Protein AF-A0A820IX64-F1 (afdb_monomer_lite)

Sequence (169 aa):
MTETTNNLYYFDLQRQLWQDYFDLDIKENKWAPRVSKCFVKQHYTCRTYGFPKHIVEQRLQTITQQFQRTINELQQYILQSEQNVKYWQPYIYPAILSNAINECVKSAQQRLRQEFDYKKKMLALDSNDCSLITKFYDLKPNEVQIQLAKQIWQTTASILKTKAQEEIL

Radius of gyration: 26.09 Å; chains: 1; bounding box: 54×24×80 Å

Foldseek 3Di:
DLVLLLLLVVLVLQLVLLVLLVVLCVVVVQAFNADDPVCCVVPVDDGTQHHGPVVSVVSNVVSVVVNVVSVVVVVVVLVVCVVCQVPDVVRDDSVVVVVVSNVVSCVVCVVVSVVSVVSSVVNVVSSVVSVVVVVVVVVVDDPVRVVVVVVVVVVVVVVVVVVVVVVVD

Organism: NCBI:txid392033

pLDDT: mean 82.66, std 8.42, range [45.41, 94.06]

Structure (mmCIF, N/CA/C/O backbone):
data_AF-A0A820IX64-F1
#
_entry.id   AF-A0A820IX64-F1
#
loop_
_atom_site.group_PDB
_atom_site.id
_atom_site.type_symbol
_atom_site.label_atom_id
_atom_site.label_alt_id
_atom_site.label_comp_id
_atom_site.label_asym_id
_atom_site.label_entity_id
_atom_site.label_seq_id
_atom_site.pdbx_PDB_ins_code
_atom_site.Cartn_x
_atom_site.Cartn_y
_atom_site.Cartn_z
_atom_site.occupancy
_atom_site.B_iso_or_equiv
_atom_site.auth_seq_id
_atom_site.auth_comp_id
_atom_site.auth_asym_id
_atom_site.auth_atom_id
_atom_site.pdbx_PDB_model_num
ATOM 1 N N . MET A 1 1 ? -12.617 7.373 21.419 1.00 76.62 1 MET A N 1
ATOM 2 C CA . MET A 1 1 ? -13.235 6.317 20.580 1.00 76.62 1 MET A CA 1
ATOM 3 C C . MET A 1 1 ? -13.303 6.708 19.101 1.00 76.62 1 MET A C 1
ATOM 5 O O . MET A 1 1 ? -12.703 5.998 18.307 1.00 76.62 1 MET A O 1
ATOM 9 N N . THR A 1 2 ? -13.949 7.815 18.705 1.00 83.31 2 THR A N 1
ATOM 10 C CA . THR A 1 2 ? -14.024 8.244 17.285 1.00 83.31 2 THR A CA 1
ATOM 11 C C . THR A 1 2 ? -12.655 8.490 16.650 1.00 83.31 2 THR A C 1
ATOM 13 O O . THR A 1 2 ? -12.362 7.920 15.605 1.00 83.31 2 THR A O 1
ATOM 16 N N . GLU A 1 3 ? -11.785 9.267 17.300 1.00 87.00 3 GLU A N 1
ATOM 17 C CA . GLU A 1 3 ? -10.417 9.523 16.820 1.00 87.00 3 GLU A CA 1
ATOM 18 C C . GLU A 1 3 ? -9.590 8.234 16.722 1.00 87.00 3 GLU A C 1
ATOM 20 O O . GLU A 1 3 ? -8.958 7.963 15.708 1.00 87.00 3 GLU A O 1
ATOM 25 N N . THR A 1 4 ? -9.666 7.378 17.739 1.00 86.81 4 THR A N 1
ATOM 26 C CA . THR A 1 4 ? -8.992 6.074 17.764 1.00 86.81 4 THR A CA 1
ATOM 27 C C . THR A 1 4 ? -9.481 5.159 16.633 1.00 86.81 4 THR A C 1
ATOM 29 O O . THR A 1 4 ? -8.684 4.491 15.980 1.00 86.81 4 THR A O 1
ATOM 32 N N . THR A 1 5 ? -10.785 5.180 16.340 1.00 87.06 5 THR A N 1
ATOM 33 C CA . THR A 1 5 ? -11.390 4.453 15.209 1.00 87.06 5 THR A CA 1
ATOM 34 C C . THR A 1 5 ? -10.906 5.026 13.875 1.00 87.06 5 THR A C 1
ATOM 36 O O . THR A 1 5 ? -10.547 4.279 12.970 1.00 87.06 5 THR A O 1
ATOM 39 N N . ASN A 1 6 ? -10.826 6.353 13.759 1.00 90.56 6 ASN A N 1
ATOM 40 C CA . ASN A 1 6 ? -10.266 7.037 12.594 1.00 90.56 6 ASN A CA 1
ATOM 41 C C . ASN A 1 6 ? -8.799 6.647 12.352 1.00 90.56 6 ASN A C 1
ATOM 43 O O . ASN A 1 6 ? -8.435 6.304 11.226 1.00 90.56 6 ASN A O 1
ATOM 47 N N . ASN A 1 7 ? -7.986 6.624 13.408 1.00 90.94 7 ASN A N 1
ATOM 48 C CA . ASN A 1 7 ? -6.583 6.218 13.345 1.00 90.94 7 ASN A CA 1
ATOM 49 C C . ASN A 1 7 ? -6.437 4.758 12.909 1.00 90.94 7 ASN A C 1
ATOM 51 O O . ASN A 1 7 ? -5.595 4.465 12.065 1.00 90.94 7 ASN A O 1
ATOM 55 N N . LEU A 1 8 ? -7.295 3.857 13.402 1.00 90.62 8 LEU A N 1
ATOM 56 C CA . LEU A 1 8 ? -7.290 2.451 12.994 1.00 90.62 8 LEU A CA 1
ATOM 57 C C . LEU A 1 8 ? -7.451 2.306 11.475 1.00 90.62 8 LEU A C 1
ATOM 59 O O . LEU A 1 8 ? -6.642 1.644 10.825 1.00 90.62 8 LEU A O 1
ATOM 63 N N . TYR A 1 9 ? -8.462 2.959 10.899 1.00 90.19 9 TYR A N 1
ATOM 64 C CA . TYR A 1 9 ? -8.678 2.913 9.454 1.00 90.19 9 TYR A CA 1
ATOM 65 C C . TYR A 1 9 ? -7.558 3.589 8.665 1.00 90.19 9 TYR A C 1
ATOM 67 O O . TYR A 1 9 ? -7.159 3.088 7.615 1.00 90.19 9 TYR A O 1
ATOM 75 N N . TYR A 1 10 ? -7.027 4.702 9.169 1.00 91.56 10 TYR A N 1
ATOM 76 C CA . TYR A 1 10 ? -5.901 5.383 8.541 1.00 91.56 10 TYR A CA 1
ATOM 77 C C . TYR A 1 10 ? -4.663 4.478 8.469 1.00 91.56 10 TYR A C 1
ATOM 79 O O . TYR A 1 10 ? -4.054 4.334 7.407 1.00 91.56 10 TYR A O 1
ATOM 87 N N . PHE A 1 11 ? -4.311 3.829 9.582 1.00 91.69 11 PHE A N 1
ATOM 88 C CA . PHE A 1 11 ? -3.182 2.906 9.635 1.00 91.69 11 PHE A CA 1
ATOM 89 C C . PHE A 1 11 ? -3.407 1.672 8.761 1.00 91.69 11 PHE A C 1
ATOM 91 O O . PHE A 1 11 ? -2.456 1.211 8.133 1.00 91.69 11 PHE A O 1
ATOM 98 N N . ASP A 1 12 ? -4.641 1.173 8.642 1.00 90.44 12 ASP A N 1
ATOM 99 C CA . ASP A 1 12 ? -4.935 0.086 7.704 1.00 90.44 12 ASP A CA 1
ATOM 100 C C . ASP A 1 12 ? -4.717 0.509 6.244 1.00 90.44 12 ASP A C 1
ATOM 102 O O . ASP A 1 12 ? -4.068 -0.212 5.490 1.00 90.44 12 ASP A O 1
ATOM 106 N N . LEU A 1 13 ? -5.161 1.708 5.847 1.00 91.88 13 LEU A N 1
ATOM 107 C CA . LEU A 1 13 ? -4.906 2.230 4.497 1.00 91.88 13 LEU A CA 1
ATOM 108 C C . LEU A 1 13 ? -3.407 2.353 4.206 1.00 91.88 13 LEU A C 1
ATOM 110 O O . LEU A 1 13 ? -2.947 1.966 3.129 1.00 91.88 13 LEU A O 1
ATOM 114 N N . GLN A 1 14 ? -2.629 2.842 5.176 1.00 92.00 14 GLN A N 1
ATOM 115 C CA . GLN A 1 14 ? -1.172 2.872 5.065 1.00 92.00 14 GLN A CA 1
ATOM 116 C C . GLN A 1 14 ? -0.583 1.471 4.925 1.00 92.00 14 GLN A C 1
ATOM 118 O O . GLN A 1 14 ? 0.224 1.246 4.025 1.00 92.00 14 GLN A O 1
ATOM 123 N N . ARG A 1 15 ? -0.995 0.530 5.780 1.00 92.56 15 ARG A N 1
ATOM 124 C CA . ARG A 1 15 ? -0.538 -0.863 5.740 1.00 92.56 15 ARG A CA 1
ATOM 125 C C . ARG A 1 15 ? -0.769 -1.469 4.364 1.00 92.56 15 ARG A C 1
ATOM 127 O O . ARG A 1 15 ? 0.164 -2.014 3.789 1.00 92.56 15 ARG A O 1
ATOM 134 N N . GLN A 1 16 ? -1.982 -1.334 3.832 1.00 91.56 16 GLN A N 1
ATOM 135 C CA . GLN A 1 16 ? -2.337 -1.866 2.521 1.00 91.56 16 GLN A CA 1
ATOM 136 C C . GLN A 1 16 ? -1.475 -1.259 1.410 1.00 91.56 16 GLN A C 1
ATOM 138 O O . GLN A 1 16 ? -0.950 -1.997 0.591 1.00 91.56 16 GLN A O 1
ATOM 143 N N . LEU A 1 17 ? -1.274 0.063 1.401 1.00 90.69 17 LEU A N 1
ATOM 144 C CA . LEU A 1 17 ? -0.428 0.715 0.396 1.00 90.69 17 LEU A CA 1
ATOM 145 C C . LEU A 1 17 ? 1.017 0.203 0.432 1.00 90.69 17 LEU A C 1
ATOM 147 O O . LEU A 1 17 ? 1.598 -0.085 -0.610 1.00 90.69 17 LEU A O 1
ATOM 151 N N . TRP A 1 18 ? 1.609 0.101 1.623 1.00 90.12 18 TRP A N 1
ATOM 152 C CA . TRP A 1 18 ? 2.981 -0.390 1.770 1.00 90.12 18 TRP A CA 1
ATOM 153 C C . TRP A 1 18 ? 3.105 -1.888 1.486 1.00 90.12 18 TRP A C 1
ATOM 155 O O . TRP A 1 18 ? 4.150 -2.320 1.005 1.00 90.12 18 TRP A O 1
ATOM 165 N N . GLN A 1 19 ? 2.050 -2.665 1.737 1.00 90.38 19 GLN A N 1
ATOM 166 C CA . GLN A 1 19 ? 1.983 -4.065 1.332 1.00 90.38 19 GLN A CA 1
ATOM 167 C C . GLN A 1 19 ? 1.934 -4.187 -0.194 1.00 90.38 19 GLN A C 1
ATOM 169 O O . GLN A 1 19 ? 2.700 -4.960 -0.755 1.00 90.38 19 GLN A O 1
ATOM 174 N N . ASP A 1 20 ? 1.125 -3.367 -0.870 1.00 88.44 20 ASP A N 1
ATOM 175 C CA . ASP A 1 20 ? 1.053 -3.351 -2.335 1.00 88.44 20 ASP A CA 1
ATOM 176 C C . ASP A 1 20 ? 2.423 -3.005 -2.953 1.00 88.44 20 ASP A C 1
ATOM 178 O O . ASP A 1 20 ? 2.863 -3.661 -3.896 1.00 88.44 20 ASP A O 1
ATOM 182 N N . TYR A 1 21 ? 3.146 -2.033 -2.380 1.00 84.19 21 TYR A N 1
ATOM 183 C CA . TYR A 1 21 ? 4.546 -1.747 -2.738 1.00 84.19 21 TYR A CA 1
ATOM 184 C C . TYR A 1 21 ? 5.449 -2.977 -2.589 1.00 84.19 21 TYR A C 1
ATOM 186 O O . TYR A 1 21 ? 6.224 -3.298 -3.487 1.00 84.19 21 TYR A O 1
ATOM 194 N N . PHE A 1 22 ? 5.373 -3.641 -1.436 1.00 86.25 22 PHE A N 1
ATOM 195 C CA . PHE A 1 22 ? 6.202 -4.800 -1.122 1.00 86.25 22 PHE A CA 1
ATOM 196 C C . PHE A 1 22 ? 5.936 -5.959 -2.093 1.00 86.25 22 PHE A C 1
ATOM 198 O O . PHE A 1 22 ? 6.875 -6.577 -2.594 1.00 86.25 22 PHE A O 1
ATOM 205 N N . ASP A 1 23 ? 4.667 -6.213 -2.409 1.00 85.38 23 ASP A N 1
ATOM 206 C CA . ASP A 1 23 ? 4.246 -7.292 -3.299 1.00 85.38 23 ASP A CA 1
ATOM 207 C C . ASP A 1 23 ? 4.630 -7.027 -4.765 1.00 85.38 23 ASP A C 1
ATOM 209 O O . ASP A 1 23 ? 4.971 -7.967 -5.490 1.00 85.38 23 ASP A O 1
ATOM 213 N N . LEU A 1 24 ? 4.600 -5.765 -5.213 1.00 79.50 24 LEU A N 1
ATOM 214 C CA . LEU A 1 24 ? 5.061 -5.364 -6.547 1.00 79.50 24 LEU A CA 1
ATOM 215 C C . LEU A 1 24 ? 6.577 -5.561 -6.699 1.00 79.50 24 LEU A C 1
ATOM 217 O O . LEU A 1 24 ? 7.020 -6.243 -7.626 1.00 79.50 24 LEU A O 1
ATOM 221 N N . ASP A 1 25 ? 7.370 -5.052 -5.754 1.00 72.94 25 ASP A N 1
ATOM 222 C CA . ASP A 1 25 ? 8.835 -5.110 -5.841 1.00 72.94 25 ASP A CA 1
ATOM 223 C C . ASP A 1 25 ? 9.382 -6.538 -5.644 1.00 72.94 25 ASP A C 1
ATOM 225 O O . ASP A 1 25 ? 10.411 -6.889 -6.232 1.00 72.94 25 ASP A O 1
ATOM 229 N N . ILE A 1 26 ? 8.692 -7.400 -4.877 1.00 70.94 26 ILE A N 1
ATOM 230 C CA . ILE A 1 26 ? 9.020 -8.835 -4.791 1.00 70.94 26 ILE A CA 1
ATOM 231 C C . ILE A 1 26 ? 8.813 -9.537 -6.129 1.00 70.94 26 ILE A C 1
ATOM 233 O O . ILE A 1 26 ? 9.673 -10.319 -6.536 1.00 70.94 26 ILE A O 1
ATOM 237 N N . LYS A 1 27 ? 7.694 -9.276 -6.816 1.00 65.31 27 LYS A N 1
ATOM 238 C CA . LYS A 1 27 ? 7.400 -9.905 -8.113 1.00 65.31 27 LYS A CA 1
ATOM 239 C C . LYS A 1 27 ? 8.436 -9.542 -9.170 1.00 65.31 27 LYS A C 1
ATOM 241 O O . LYS A 1 27 ? 8.776 -10.383 -9.998 1.00 65.31 27 LYS A O 1
ATOM 246 N N . GLU A 1 28 ? 8.948 -8.314 -9.137 1.00 66.25 28 GLU A N 1
ATOM 247 C CA . GLU A 1 28 ? 9.914 -7.830 -10.126 1.00 66.25 28 GLU A CA 1
ATOM 248 C C . GLU A 1 28 ? 11.383 -7.983 -9.694 1.00 66.25 28 GLU A C 1
ATOM 250 O O . GLU A 1 28 ? 12.278 -7.789 -10.517 1.00 66.25 28 GLU A O 1
ATOM 255 N N . ASN A 1 29 ? 11.644 -8.343 -8.429 1.00 68.44 29 ASN A N 1
ATOM 256 C CA . ASN A 1 29 ? 12.965 -8.366 -7.782 1.00 68.44 29 ASN A CA 1
ATOM 257 C C . ASN A 1 29 ? 13.771 -7.065 -7.988 1.00 68.44 29 ASN A C 1
ATOM 259 O O . ASN A 1 29 ? 15.001 -7.069 -8.095 1.00 68.44 29 ASN A O 1
ATOM 263 N N . LYS A 1 30 ? 13.069 -5.934 -8.072 1.00 69.94 30 LYS A N 1
ATOM 264 C CA . LYS A 1 30 ? 13.626 -4.617 -8.388 1.00 69.94 30 LYS A CA 1
ATOM 265 C C . LYS A 1 30 ? 13.195 -3.635 -7.314 1.00 69.94 30 LYS A C 1
ATOM 267 O O . LYS A 1 30 ? 12.207 -2.938 -7.461 1.00 69.94 30 LYS A O 1
ATOM 272 N N . TRP A 1 31 ? 13.968 -3.572 -6.237 1.00 70.69 31 TRP A N 1
ATOM 273 C CA . TRP A 1 31 ? 13.761 -2.584 -5.181 1.00 70.69 31 TRP A CA 1
ATOM 274 C C . TRP A 1 31 ? 14.358 -1.241 -5.577 1.00 70.69 31 TRP A C 1
ATOM 276 O O . TRP A 1 31 ? 15.545 -1.166 -5.903 1.00 70.69 31 TRP A O 1
ATOM 286 N N . ALA A 1 32 ? 13.561 -0.179 -5.475 1.00 71.50 32 ALA A N 1
ATOM 287 C CA . ALA A 1 32 ? 13.974 1.185 -5.803 1.00 71.50 32 ALA A CA 1
ATOM 288 C C . ALA A 1 32 ? 14.769 1.311 -7.122 1.00 71.50 32 ALA A C 1
ATOM 290 O O . ALA A 1 32 ? 15.893 1.838 -7.090 1.00 71.50 32 ALA A O 1
ATOM 291 N N . PRO A 1 33 ? 14.277 0.796 -8.264 1.00 69.12 33 PRO A N 1
ATOM 292 C CA . PRO A 1 33 ? 15.067 0.767 -9.480 1.00 69.12 33 PRO A CA 1
ATOM 293 C C . PRO A 1 33 ? 15.473 2.180 -9.906 1.00 69.12 33 PRO A C 1
ATOM 295 O O . PRO A 1 33 ? 14.719 3.156 -9.814 1.00 69.12 33 PRO A O 1
ATOM 298 N N . ARG A 1 34 ? 16.737 2.296 -10.322 1.00 71.69 34 ARG A N 1
ATOM 299 C CA . ARG A 1 34 ? 17.373 3.566 -10.669 1.00 71.69 34 ARG A CA 1
ATOM 300 C C . ARG A 1 34 ? 17.790 3.562 -12.121 1.00 71.69 34 ARG A C 1
ATOM 302 O O . ARG A 1 34 ? 18.483 2.654 -12.569 1.00 71.69 34 ARG A O 1
ATOM 309 N N . VAL A 1 35 ? 17.462 4.642 -12.810 1.00 72.50 35 VAL A N 1
ATOM 310 C CA . VAL A 1 35 ? 17.991 4.935 -14.141 1.00 72.50 35 VAL A CA 1
ATOM 311 C C . VAL A 1 35 ? 19.204 5.865 -14.039 1.00 72.50 35 VAL A C 1
ATOM 313 O O . VAL A 1 35 ? 19.416 6.569 -13.041 1.00 72.50 35 VAL A O 1
ATOM 316 N N . SER A 1 36 ? 20.050 5.856 -15.070 1.00 75.56 36 SER A N 1
ATOM 317 C CA . SER A 1 36 ? 21.259 6.683 -15.091 1.00 75.56 36 SER A CA 1
ATOM 318 C C . SER A 1 36 ? 20.915 8.180 -15.110 1.00 75.56 36 SER A C 1
ATOM 320 O O . SER A 1 36 ? 19.890 8.605 -15.644 1.00 75.56 36 SER A O 1
ATOM 322 N N . LYS A 1 37 ? 21.799 9.021 -14.551 1.00 80.56 37 LYS A N 1
ATOM 323 C CA . LYS A 1 37 ? 21.607 10.486 -14.555 1.00 80.56 37 LYS A CA 1
ATOM 324 C C . LYS A 1 37 ? 21.517 11.060 -15.975 1.00 80.56 37 LYS A C 1
ATOM 326 O O . LYS A 1 37 ? 20.801 12.033 -16.184 1.00 80.56 37 LYS A O 1
ATOM 331 N N . CYS A 1 38 ? 22.259 10.490 -16.924 1.00 75.50 38 CYS A N 1
ATOM 332 C CA . CYS A 1 38 ? 22.243 10.933 -18.317 1.00 75.50 38 CYS A CA 1
ATOM 333 C C . CYS A 1 38 ? 20.896 10.628 -18.978 1.00 75.50 38 CYS A C 1
ATOM 335 O O . CYS A 1 38 ? 20.340 11.505 -19.629 1.00 75.50 38 CYS A O 1
ATOM 337 N N . PHE A 1 39 ? 20.338 9.441 -18.728 1.00 72.56 39 PHE A N 1
ATOM 338 C CA . PHE A 1 39 ? 19.039 9.036 -19.263 1.00 72.56 39 PHE A CA 1
ATOM 339 C C . PHE A 1 39 ? 17.910 9.954 -18.780 1.00 72.56 39 PHE A C 1
ATOM 341 O O . PHE A 1 39 ? 17.150 10.480 -19.585 1.00 72.56 39 PHE A O 1
ATOM 348 N N . VAL A 1 40 ? 17.879 10.247 -17.478 1.00 79.44 40 VAL A N 1
ATOM 349 C CA . VAL A 1 40 ? 16.925 11.199 -16.882 1.00 79.44 40 VAL A CA 1
ATOM 350 C C . VAL A 1 40 ? 16.969 12.555 -17.580 1.00 79.44 40 VAL A C 1
ATOM 352 O O . VAL A 1 40 ? 15.930 13.132 -17.880 1.00 79.44 40 VAL A O 1
ATOM 355 N N . LYS A 1 41 ? 18.174 13.063 -17.864 1.00 82.38 41 LYS A N 1
ATOM 356 C CA . LYS A 1 41 ? 18.339 14.346 -18.556 1.00 82.38 41 LYS A CA 1
ATOM 357 C C . LYS A 1 41 ? 17.874 14.299 -20.011 1.00 82.38 41 LYS A C 1
ATOM 359 O O . LYS A 1 41 ? 17.350 15.292 -20.491 1.00 82.38 41 LYS A O 1
ATOM 364 N N . GLN A 1 42 ? 18.098 13.185 -20.704 1.00 82.00 42 GLN A N 1
ATOM 365 C CA . GLN A 1 42 ? 17.753 13.033 -22.120 1.00 82.00 42 GLN A CA 1
ATOM 366 C C . GLN A 1 42 ? 16.255 12.806 -22.342 1.00 82.00 42 GLN A C 1
ATOM 368 O O . GLN A 1 42 ? 15.713 13.272 -23.339 1.00 82.00 42 GLN A O 1
ATOM 373 N N . HIS A 1 43 ? 15.595 12.103 -21.422 1.00 75.44 43 HIS A N 1
ATOM 374 C CA . HIS A 1 43 ? 14.214 11.648 -21.590 1.00 75.44 43 HIS A CA 1
ATOM 375 C C . HIS A 1 43 ? 13.225 12.298 -20.619 1.00 75.44 43 HIS A C 1
ATOM 377 O O . HIS A 1 43 ? 12.046 11.966 -20.649 1.00 75.44 43 HIS A O 1
ATOM 383 N N . TYR A 1 44 ? 13.689 13.225 -19.776 1.00 75.81 44 TYR A N 1
ATOM 384 C CA . TYR A 1 44 ? 12.871 13.936 -18.789 1.00 75.81 44 TYR A CA 1
ATOM 385 C C . TYR A 1 44 ? 12.071 12.992 -17.871 1.00 75.81 44 TYR A C 1
ATOM 387 O O . TYR A 1 44 ? 10.932 13.277 -17.510 1.00 75.81 44 TYR A O 1
ATOM 395 N N . THR A 1 45 ? 12.668 11.860 -17.484 1.00 75.56 45 THR A N 1
ATOM 396 C CA . THR A 1 45 ? 12.029 10.842 -16.634 1.00 75.56 45 THR A CA 1
ATOM 397 C C . THR A 1 45 ? 12.498 10.910 -15.180 1.00 75.56 45 THR A C 1
ATOM 399 O O . THR A 1 45 ? 13.497 11.547 -14.845 1.00 75.56 45 THR A O 1
ATOM 402 N N . CYS A 1 46 ? 11.811 10.200 -14.286 1.00 74.12 46 CYS A N 1
ATOM 403 C CA . CYS A 1 46 ? 12.235 10.056 -12.896 1.00 74.12 46 CYS A CA 1
ATOM 404 C C . CYS A 1 46 ? 13.537 9.251 -12.778 1.00 74.12 46 CYS A C 1
ATOM 406 O O . CYS A 1 46 ? 13.797 8.328 -13.544 1.00 74.12 46 CYS A O 1
ATOM 408 N N . ARG A 1 47 ? 14.373 9.602 -11.790 1.00 72.44 47 ARG A N 1
ATOM 409 C CA . ARG A 1 47 ? 15.659 8.924 -11.541 1.00 72.44 47 ARG A CA 1
ATOM 410 C C . ARG A 1 47 ? 15.520 7.637 -10.738 1.00 72.44 47 ARG A C 1
ATOM 412 O O . ARG A 1 47 ? 16.264 6.687 -10.969 1.00 72.44 47 ARG A O 1
ATOM 419 N N . THR A 1 48 ? 14.635 7.662 -9.756 1.00 76.00 48 THR A N 1
ATOM 420 C CA . THR A 1 48 ? 14.378 6.557 -8.841 1.00 76.00 48 THR A CA 1
ATOM 421 C C . THR A 1 48 ? 12.890 6.295 -8.893 1.00 76.00 48 THR A C 1
ATOM 423 O O . THR A 1 48 ? 12.110 7.234 -8.740 1.00 76.00 48 THR A O 1
ATOM 426 N N . TYR A 1 49 ? 12.527 5.040 -9.090 1.00 73.44 49 TYR A N 1
ATOM 427 C CA . TYR A 1 49 ? 11.152 4.577 -9.011 1.00 73.44 49 TYR A CA 1
ATOM 428 C C . TYR A 1 49 ? 11.019 3.801 -7.701 1.00 73.44 49 TYR A C 1
ATOM 430 O O . TYR A 1 49 ? 11.842 2.936 -7.426 1.00 73.44 49 TYR A O 1
ATOM 438 N N . GLY A 1 50 ? 10.056 4.154 -6.850 1.00 76.19 50 GLY A N 1
ATOM 439 C CA . GLY A 1 50 ? 9.795 3.444 -5.591 1.00 76.19 50 GLY A CA 1
ATOM 440 C C . GLY A 1 50 ? 10.801 3.662 -4.447 1.00 76.19 50 GLY A C 1
ATOM 441 O O . GLY A 1 50 ? 11.587 4.615 -4.431 1.00 76.19 50 GLY A O 1
ATOM 442 N N . PHE A 1 51 ? 10.735 2.775 -3.447 1.00 81.44 51 PHE A N 1
ATOM 443 C CA . PHE A 1 51 ? 11.479 2.863 -2.184 1.00 81.44 51 PHE A CA 1
ATOM 444 C C . PHE A 1 51 ? 12.352 1.624 -1.941 1.00 81.44 51 PHE A C 1
ATOM 446 O O . PHE A 1 51 ? 12.007 0.530 -2.377 1.00 81.44 51 PHE A O 1
ATOM 453 N N . PRO A 1 52 ? 13.496 1.752 -1.240 1.00 83.44 52 PRO A N 1
ATOM 454 C CA . PRO A 1 52 ? 14.325 0.594 -0.919 1.00 83.44 52 PRO A CA 1
ATOM 455 C C . PRO A 1 52 ? 13.611 -0.380 0.024 1.00 83.44 52 PRO A C 1
ATOM 457 O O . PRO A 1 52 ? 12.915 0.056 0.942 1.00 83.44 52 PRO A O 1
ATOM 460 N N . LYS A 1 53 ? 13.899 -1.680 -0.120 1.00 85.75 53 LYS A N 1
ATOM 461 C CA . LYS A 1 53 ? 13.324 -2.764 0.697 1.00 85.75 53 LYS A CA 1
ATOM 462 C C . LYS A 1 53 ? 13.293 -2.464 2.195 1.00 85.75 53 LYS A C 1
ATOM 464 O O . LYS A 1 53 ? 12.233 -2.486 2.806 1.00 85.75 53 LYS A O 1
ATOM 469 N N . HIS A 1 54 ? 14.444 -2.111 2.766 1.00 86.25 54 HIS A N 1
ATOM 470 C CA . HIS A 1 54 ? 14.568 -1.862 4.204 1.00 86.25 54 HIS A CA 1
ATOM 471 C C . HIS A 1 54 ? 13.669 -0.714 4.696 1.00 86.25 54 HIS A C 1
ATOM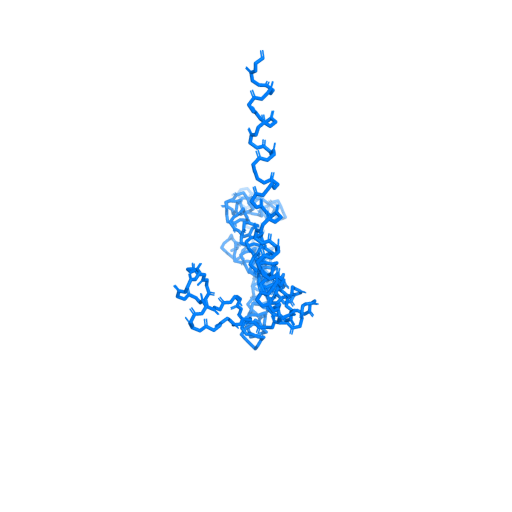 473 O O . HIS A 1 54 ? 13.202 -0.750 5.829 1.00 86.25 54 HIS A O 1
ATOM 479 N N . ILE A 1 55 ? 13.392 0.291 3.854 1.00 87.56 55 ILE A N 1
ATOM 480 C CA . ILE A 1 55 ? 12.472 1.386 4.192 1.00 87.56 55 ILE A CA 1
ATOM 481 C C . ILE A 1 55 ? 11.034 0.875 4.208 1.00 87.56 55 ILE A C 1
ATOM 483 O O . ILE A 1 55 ? 10.293 1.182 5.140 1.00 87.56 55 ILE A O 1
ATOM 487 N N . VAL A 1 56 ? 10.641 0.091 3.202 1.00 88.31 56 VAL A N 1
ATOM 488 C CA . VAL A 1 56 ? 9.299 -0.506 3.121 1.00 88.31 56 VAL A CA 1
ATOM 489 C C . VAL A 1 56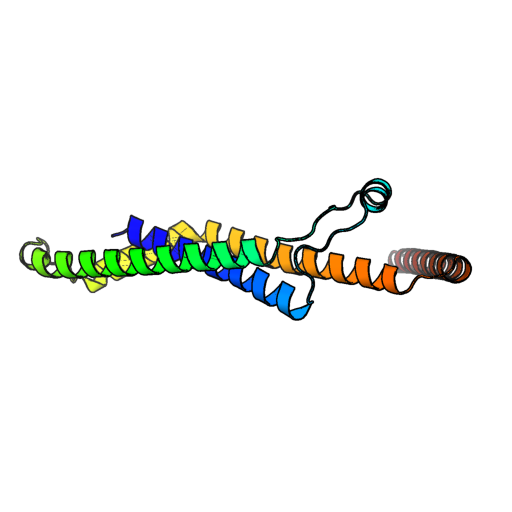 ? 9.054 -1.420 4.323 1.00 88.31 56 VAL A C 1
ATOM 491 O O . VAL A 1 56 ? 8.044 -1.280 5.010 1.00 88.31 56 VAL A O 1
ATOM 494 N N . GLU A 1 57 ? 10.014 -2.284 4.649 1.00 89.50 57 GLU A N 1
ATOM 495 C CA . GLU A 1 57 ? 9.944 -3.185 5.804 1.00 89.50 57 GLU A CA 1
ATOM 496 C C . GLU A 1 57 ? 9.855 -2.420 7.128 1.00 89.50 57 GLU A C 1
ATOM 498 O O . GLU A 1 57 ? 8.987 -2.709 7.954 1.00 89.50 57 GLU A O 1
ATOM 503 N N . GLN A 1 58 ? 10.689 -1.393 7.321 1.00 92.94 58 GLN A N 1
ATOM 504 C CA . GLN A 1 58 ? 10.644 -0.555 8.520 1.00 92.94 58 GLN A CA 1
ATOM 505 C C . GLN A 1 58 ? 9.283 0.145 8.668 1.00 92.94 58 GLN A C 1
ATOM 507 O O . GLN A 1 58 ? 8.735 0.235 9.773 1.00 92.94 58 GLN A O 1
ATOM 512 N N . ARG A 1 59 ? 8.710 0.634 7.560 1.00 91.31 59 ARG A N 1
ATOM 513 C CA . ARG A 1 59 ? 7.382 1.264 7.545 1.00 91.31 59 ARG A CA 1
ATOM 514 C C . ARG A 1 59 ? 6.290 0.265 7.909 1.00 91.31 59 ARG A C 1
ATOM 516 O O . ARG A 1 59 ? 5.490 0.572 8.789 1.00 91.31 59 ARG A O 1
ATOM 523 N N . LEU A 1 60 ? 6.293 -0.925 7.310 1.00 91.75 60 LEU A N 1
ATOM 524 C CA . LEU A 1 60 ? 5.343 -1.994 7.632 1.00 91.75 60 LEU A CA 1
ATOM 525 C C . LEU A 1 60 ? 5.414 -2.400 9.107 1.00 91.75 60 LEU A C 1
ATOM 527 O O . LEU A 1 60 ? 4.377 -2.513 9.763 1.00 91.75 60 LEU A O 1
ATOM 531 N N . GLN A 1 61 ? 6.618 -2.546 9.663 1.00 93.69 61 GLN A N 1
ATOM 532 C CA . GLN A 1 61 ? 6.800 -2.841 11.087 1.00 93.69 61 GLN A CA 1
ATOM 533 C C . GLN A 1 61 ? 6.237 -1.728 11.975 1.00 93.69 61 GLN A C 1
ATOM 535 O O . GLN A 1 61 ? 5.493 -2.004 12.915 1.00 93.69 61 GLN A O 1
ATOM 540 N N . THR A 1 62 ? 6.543 -0.469 11.651 1.00 94.06 62 THR A N 1
ATOM 541 C CA . THR A 1 62 ? 6.057 0.693 12.410 1.00 94.06 62 THR A CA 1
ATOM 542 C C . THR A 1 62 ? 4.531 0.755 12.404 1.00 94.06 62 THR A C 1
ATOM 544 O O . THR A 1 62 ? 3.914 0.909 13.456 1.00 94.06 62 THR A O 1
ATOM 547 N N . ILE A 1 63 ? 3.918 0.577 11.232 1.00 92.31 63 ILE A N 1
ATOM 548 C CA . ILE A 1 63 ? 2.462 0.583 11.078 1.00 92.31 63 ILE A CA 1
ATOM 549 C C . ILE A 1 63 ? 1.843 -0.577 11.852 1.00 92.31 63 ILE A C 1
ATOM 551 O O . ILE A 1 63 ? 0.869 -0.373 12.562 1.00 92.31 63 ILE A O 1
ATOM 555 N N . THR A 1 64 ? 2.429 -1.773 11.786 1.00 90.44 64 THR A N 1
ATOM 556 C CA . THR A 1 64 ? 1.936 -2.945 12.528 1.00 90.44 64 THR A CA 1
ATOM 557 C C . THR A 1 64 ? 1.942 -2.692 14.037 1.00 90.44 64 THR A C 1
ATOM 559 O O . THR A 1 64 ? 0.968 -2.994 14.726 1.00 90.44 64 THR A O 1
ATOM 562 N N . GLN A 1 65 ? 3.006 -2.075 14.560 1.00 92.75 65 GLN A N 1
ATOM 563 C CA . GLN A 1 65 ? 3.084 -1.699 15.972 1.00 92.75 65 GLN A CA 1
ATOM 564 C C . GLN A 1 65 ? 2.035 -0.645 16.347 1.00 92.75 65 GLN A C 1
ATOM 566 O O . GLN A 1 65 ? 1.389 -0.770 17.387 1.00 92.75 65 GLN A O 1
ATOM 571 N N . GLN A 1 66 ? 1.851 0.385 15.514 1.00 90.81 66 GLN A N 1
ATOM 572 C CA . GLN A 1 66 ? 0.829 1.415 15.731 1.00 90.81 66 GLN A CA 1
ATOM 573 C C . GLN A 1 66 ? -0.580 0.818 15.697 1.00 90.81 66 GLN A C 1
ATOM 575 O O . GLN A 1 66 ? -1.372 1.073 16.599 1.00 90.81 66 GLN A O 1
ATOM 580 N N . PHE A 1 67 ? -0.851 -0.056 14.731 1.00 87.94 67 PHE A N 1
ATOM 581 C CA . PHE A 1 67 ? -2.121 -0.753 14.574 1.00 87.94 67 PHE A CA 1
ATOM 582 C C . PHE A 1 67 ? -2.469 -1.581 15.816 1.00 87.94 67 PHE A C 1
ATOM 584 O O . PHE A 1 67 ? -3.568 -1.456 16.357 1.00 87.94 67 PHE A O 1
ATOM 591 N N . GLN A 1 68 ? -1.508 -2.355 16.334 1.00 90.31 68 GLN A N 1
ATOM 592 C CA . GLN A 1 68 ? -1.708 -3.142 17.550 1.00 90.31 68 GLN A CA 1
ATOM 593 C C . GLN A 1 68 ? -1.986 -2.260 18.775 1.00 90.31 68 GLN A C 1
ATOM 595 O O . GLN A 1 68 ? -2.864 -2.579 19.576 1.00 90.31 68 GLN A O 1
ATOM 600 N N . ARG A 1 69 ? -1.269 -1.137 18.921 1.00 92.56 69 ARG A N 1
ATOM 601 C CA . ARG A 1 69 ? -1.513 -0.179 20.013 1.00 92.56 69 ARG A CA 1
ATOM 602 C C . ARG A 1 69 ? -2.925 0.397 19.938 1.00 92.56 69 ARG A C 1
ATOM 604 O O . A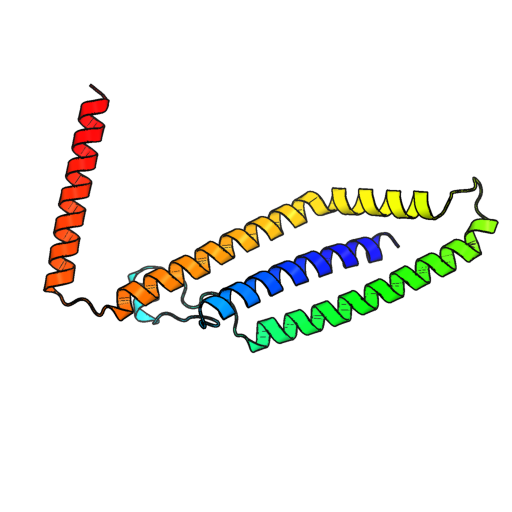RG A 1 69 ? -3.636 0.370 20.936 1.00 92.56 69 ARG A O 1
ATOM 611 N N . THR A 1 70 ? -3.357 0.830 18.756 1.00 91.19 70 THR A N 1
ATOM 612 C CA . THR A 1 70 ? -4.696 1.396 18.543 1.00 91.19 70 THR A CA 1
ATOM 613 C C . THR A 1 70 ? -5.809 0.374 18.796 1.00 91.19 70 THR A C 1
ATOM 615 O O . THR A 1 70 ? -6.835 0.729 19.373 1.00 91.19 70 THR A O 1
ATOM 618 N N . ILE A 1 71 ? -5.615 -0.901 18.431 1.00 89.88 71 ILE A N 1
ATOM 619 C CA . ILE A 1 71 ? -6.562 -1.975 18.781 1.00 89.88 71 ILE A CA 1
ATOM 620 C C . ILE A 1 71 ? -6.680 -2.117 20.298 1.00 89.88 71 ILE A C 1
ATOM 622 O O . ILE A 1 71 ? -7.793 -2.146 20.822 1.00 89.88 71 ILE A O 1
ATOM 626 N N . ASN A 1 72 ? -5.549 -2.180 21.003 1.00 92.50 72 ASN A N 1
ATOM 627 C CA . ASN A 1 72 ? -5.550 -2.318 22.456 1.00 92.50 72 ASN A CA 1
ATOM 628 C C . ASN A 1 72 ? -6.251 -1.117 23.121 1.00 92.50 72 ASN A C 1
ATOM 630 O O . ASN A 1 72 ? -7.060 -1.301 24.026 1.00 92.50 72 ASN A O 1
ATOM 634 N N . GLU A 1 73 ? -6.005 0.106 22.643 1.00 91.94 73 GLU A N 1
ATOM 635 C CA . GLU A 1 73 ? -6.698 1.318 23.107 1.00 91.94 73 GLU A CA 1
ATOM 636 C C . GLU A 1 73 ? -8.211 1.255 22.858 1.00 91.94 73 GLU A C 1
ATOM 638 O O . GLU A 1 73 ? -9.000 1.578 23.747 1.00 91.94 73 GLU A O 1
ATOM 643 N N . LEU A 1 74 ? -8.643 0.799 21.678 1.00 87.56 74 LEU A N 1
ATOM 644 C CA . LEU A 1 74 ? -10.065 0.619 21.368 1.00 87.56 74 LEU A CA 1
ATOM 645 C C . LEU A 1 74 ? -10.729 -0.402 22.290 1.00 87.56 74 LEU A C 1
ATOM 647 O O . LEU A 1 74 ? -11.830 -0.146 22.776 1.00 87.56 74 LEU A O 1
ATOM 651 N N . GLN A 1 75 ? -10.061 -1.521 22.571 1.00 87.62 75 GLN A N 1
ATOM 652 C CA . GLN A 1 75 ? -10.559 -2.522 23.515 1.00 87.62 75 GLN A CA 1
ATOM 653 C C . GLN A 1 75 ? -10.737 -1.928 24.917 1.00 87.62 75 GLN A C 1
ATOM 655 O O . GLN A 1 75 ? -11.775 -2.144 25.540 1.00 87.62 75 GLN A O 1
ATOM 660 N N . GLN A 1 76 ? -9.782 -1.120 25.387 1.00 88.69 76 GLN A N 1
ATOM 661 C CA . GLN A 1 76 ? -9.908 -0.422 26.670 1.00 88.69 76 GLN A CA 1
ATOM 662 C C . GLN A 1 76 ? -11.095 0.549 26.681 1.00 88.69 76 GLN A C 1
ATOM 664 O O . GLN A 1 76 ? -11.861 0.567 27.644 1.00 88.69 76 GLN A O 1
ATOM 669 N N . TYR A 1 77 ? -11.308 1.311 25.602 1.00 85.06 77 TYR A N 1
ATOM 670 C CA . TYR A 1 77 ? -12.467 2.202 25.503 1.00 85.06 77 TYR A CA 1
ATOM 671 C C . TYR A 1 77 ? -13.800 1.453 25.512 1.00 85.06 77 TYR A C 1
ATOM 673 O O . TYR A 1 77 ? -14.762 1.949 26.096 1.00 85.06 77 TYR A O 1
ATOM 681 N N . ILE A 1 78 ? -13.875 0.280 24.880 1.00 82.50 78 ILE A N 1
ATOM 682 C CA . ILE A 1 78 ? -15.084 -0.552 24.896 1.00 82.50 78 ILE A CA 1
ATOM 683 C C . ILE A 1 78 ? -15.366 -1.035 26.321 1.00 82.50 78 ILE A C 1
ATOM 685 O O . ILE A 1 78 ? -16.468 -0.810 26.816 1.00 82.50 78 ILE A O 1
ATOM 689 N N . LEU A 1 79 ? -14.364 -1.586 27.014 1.00 85.38 79 LEU A N 1
ATOM 690 C CA . LEU A 1 79 ? -14.509 -2.054 28.399 1.00 85.38 79 LEU A CA 1
ATOM 691 C C . LEU A 1 79 ? -14.944 -0.927 29.350 1.00 85.38 79 LEU A C 1
ATOM 693 O O . LEU A 1 79 ? -15.856 -1.104 30.156 1.00 85.38 79 LEU A O 1
ATOM 697 N N . GLN A 1 80 ? -14.335 0.257 29.234 1.00 83.75 80 GLN A N 1
ATOM 698 C CA . GLN A 1 80 ? -14.737 1.433 30.016 1.00 83.75 80 GLN A CA 1
ATOM 699 C C . GLN A 1 80 ? -16.161 1.885 29.677 1.00 83.75 80 GLN A C 1
ATOM 701 O O . GLN A 1 80 ? -16.930 2.253 30.565 1.00 83.75 80 GLN A O 1
ATOM 706 N N . SER A 1 81 ? -16.534 1.855 28.395 1.00 77.31 81 SER A N 1
ATOM 707 C CA . SER A 1 81 ? -17.886 2.203 27.968 1.00 77.31 81 SER A CA 1
ATOM 708 C C . SER A 1 81 ? -18.909 1.245 28.572 1.00 77.31 81 SER A C 1
ATOM 710 O O . SER A 1 81 ? -19.899 1.708 29.122 1.00 77.31 81 SER A O 1
ATOM 712 N N . GLU A 1 82 ? -18.667 -0.066 28.537 1.00 80.62 82 GLU A N 1
ATOM 713 C CA . GLU A 1 82 ? -19.559 -1.080 29.117 1.00 80.62 82 GLU A CA 1
ATOM 714 C C . GLU A 1 82 ? -19.772 -0.889 30.625 1.00 80.62 82 GLU A C 1
ATOM 716 O O . GLU A 1 82 ? -20.888 -1.054 31.120 1.00 80.62 82 GLU A O 1
ATOM 721 N N . GLN A 1 83 ? -18.732 -0.475 31.356 1.00 81.75 83 GLN A N 1
ATOM 722 C CA . GLN A 1 83 ? -18.840 -0.146 32.780 1.00 81.75 83 GLN A CA 1
ATOM 723 C C . GLN A 1 83 ? -19.706 1.101 33.025 1.00 81.75 83 GLN A C 1
ATOM 725 O O . GLN A 1 83 ? -20.511 1.124 33.959 1.00 81.75 83 GLN A O 1
ATOM 730 N N . ASN A 1 84 ? -19.585 2.114 32.163 1.00 78.19 84 ASN A N 1
ATOM 731 C CA . ASN A 1 84 ? -20.252 3.410 32.318 1.00 78.19 84 ASN A CA 1
ATOM 732 C C . ASN A 1 84 ? -21.690 3.449 31.771 1.00 78.19 84 ASN A C 1
ATOM 734 O O . ASN A 1 84 ? -22.475 4.315 32.154 1.00 78.19 84 ASN A O 1
ATOM 738 N N . VAL A 1 85 ? -22.063 2.498 30.912 1.00 73.69 85 VAL A N 1
ATOM 739 C CA . VAL A 1 85 ? -23.385 2.413 30.260 1.00 73.69 85 VAL A CA 1
ATOM 740 C C . VAL A 1 85 ? -24.544 2.288 31.243 1.00 73.69 85 VAL A C 1
ATOM 742 O O . VAL A 1 85 ? -25.650 2.735 30.944 1.00 73.69 85 VAL A O 1
ATOM 745 N N . LYS A 1 86 ? -24.294 1.759 32.447 1.00 72.75 86 LYS A N 1
ATOM 746 C CA . LYS A 1 86 ? -25.290 1.706 33.530 1.00 72.75 86 LYS A CA 1
ATOM 747 C C . LYS A 1 86 ? -25.800 3.092 33.952 1.00 72.75 86 LYS A C 1
ATOM 749 O O . LYS A 1 86 ? -26.861 3.173 34.562 1.00 72.75 86 LYS A O 1
ATOM 754 N N . TYR A 1 87 ? -25.068 4.158 33.627 1.00 75.94 87 TYR A N 1
ATOM 755 C CA . TYR A 1 87 ? -25.375 5.537 34.012 1.00 75.94 87 TYR A CA 1
ATOM 756 C C . TYR A 1 87 ? -25.872 6.408 32.846 1.00 75.94 87 TYR A C 1
ATOM 758 O O . TYR A 1 87 ? -26.114 7.598 33.037 1.00 75.94 87 TYR A O 1
ATOM 766 N N . TRP A 1 88 ? -26.013 5.859 31.634 1.00 76.94 88 TRP A N 1
ATOM 767 C CA . TRP A 1 88 ? -26.444 6.630 30.463 1.00 76.94 88 TRP A CA 1
ATOM 768 C C . TRP A 1 88 ? -27.963 6.839 30.446 1.00 76.94 88 TRP A C 1
ATOM 770 O O . TRP A 1 88 ? -28.738 5.897 30.607 1.00 76.94 88 TRP A O 1
ATOM 780 N N . GLN A 1 89 ? -28.384 8.085 30.222 1.00 76.69 89 GLN A N 1
ATOM 781 C CA . GLN A 1 89 ? -29.782 8.498 30.079 1.00 76.69 89 GLN A CA 1
ATOM 782 C C . GLN A 1 89 ? -29.902 9.382 28.821 1.00 76.69 89 GLN A C 1
ATOM 784 O O . GLN A 1 89 ? -29.336 10.477 28.811 1.00 76.69 89 GLN A O 1
ATOM 789 N N . PRO A 1 90 ? -30.604 8.940 27.758 1.00 79.19 90 PRO A N 1
ATOM 790 C CA . PRO A 1 90 ? -31.254 7.635 27.611 1.00 79.19 90 PRO A CA 1
ATOM 791 C C . PRO A 1 90 ? -30.240 6.484 27.516 1.00 79.19 90 PRO A C 1
ATOM 793 O O . PRO A 1 90 ? -29.089 6.681 27.127 1.00 79.19 90 PRO A O 1
ATOM 796 N N . TYR A 1 91 ? -30.677 5.269 27.858 1.00 80.00 91 TYR A N 1
ATOM 797 C CA . TYR A 1 91 ? -29.863 4.071 27.657 1.00 80.00 91 TYR A CA 1
ATOM 798 C C . TYR A 1 91 ? -29.573 3.891 26.162 1.00 80.00 91 TYR A C 1
ATOM 800 O O . TYR A 1 91 ? -30.494 3.794 25.350 1.00 80.00 91 TYR A O 1
ATOM 808 N N . ILE A 1 92 ? -28.292 3.825 25.803 1.00 79.25 92 ILE A N 1
ATOM 809 C CA . ILE A 1 92 ? -27.835 3.537 24.442 1.00 79.25 92 ILE A CA 1
ATOM 810 C C . ILE A 1 92 ? -27.055 2.230 24.488 1.00 79.25 92 ILE A C 1
ATOM 812 O O . ILE A 1 92 ? -26.096 2.097 25.250 1.00 79.25 92 ILE A O 1
ATOM 816 N N . TYR A 1 93 ? -27.443 1.271 23.647 1.00 80.50 93 TYR A N 1
ATOM 817 C CA . TYR A 1 93 ? -26.706 0.019 23.530 1.00 80.50 93 TYR A CA 1
ATOM 818 C C . TYR A 1 93 ? -25.302 0.290 22.949 1.00 80.50 93 TYR A C 1
ATOM 820 O O . TYR A 1 93 ? -25.206 0.865 21.858 1.00 80.50 93 TYR A O 1
ATOM 828 N N . PRO A 1 94 ? -24.207 -0.129 23.612 1.00 77.94 94 PRO A N 1
ATOM 829 C CA . PRO A 1 94 ? -22.837 0.210 23.205 1.00 77.94 94 PRO A CA 1
ATOM 830 C C . PRO A 1 94 ? -22.495 -0.181 21.772 1.00 77.94 94 PRO A C 1
ATOM 832 O O . PRO A 1 94 ? -21.816 0.568 21.072 1.00 77.94 94 PRO A O 1
ATOM 835 N N . ALA A 1 95 ? -23.010 -1.322 21.306 1.00 80.12 95 ALA A N 1
ATOM 836 C CA . ALA A 1 95 ? -22.757 -1.774 19.943 1.00 80.12 95 ALA A CA 1
ATOM 837 C C . ALA A 1 95 ? -23.401 -0.854 18.893 1.00 80.12 95 ALA A C 1
ATOM 839 O O . ALA A 1 95 ? -22.818 -0.652 17.833 1.00 80.12 95 ALA A O 1
ATOM 840 N N . ILE A 1 96 ? -24.563 -0.251 19.189 1.00 84.88 96 ILE A N 1
ATOM 841 C CA . ILE A 1 96 ? -25.218 0.701 18.278 1.00 84.88 96 ILE A CA 1
ATOM 842 C C . ILE A 1 96 ? -24.360 1.959 18.152 1.00 84.88 96 ILE A C 1
ATOM 844 O O . ILE A 1 96 ? -24.093 2.410 17.040 1.00 84.88 96 ILE A O 1
ATOM 848 N N . LEU A 1 97 ? -23.880 2.492 19.280 1.00 81.94 97 LEU A N 1
ATOM 849 C CA . LEU A 1 97 ? -23.012 3.668 19.286 1.00 81.94 97 LEU A CA 1
ATOM 850 C C . LEU A 1 97 ? -21.680 3.390 18.577 1.00 81.94 97 LEU A C 1
ATOM 852 O O . LEU A 1 97 ? -21.243 4.190 17.753 1.00 81.94 97 LEU A O 1
ATOM 856 N N . SER A 1 98 ? -21.057 2.244 18.859 1.00 82.25 98 SER A N 1
ATOM 857 C CA . SER A 1 98 ? -19.816 1.822 18.206 1.00 82.25 98 SER A CA 1
ATOM 858 C C . SER A 1 98 ? -19.997 1.698 16.691 1.00 82.25 98 SER A C 1
ATOM 860 O O . SER A 1 98 ? -19.194 2.239 15.930 1.00 82.25 98 SER A O 1
ATOM 862 N N . ASN A 1 99 ? -21.092 1.077 16.241 1.00 87.69 99 ASN A N 1
ATOM 863 C CA . ASN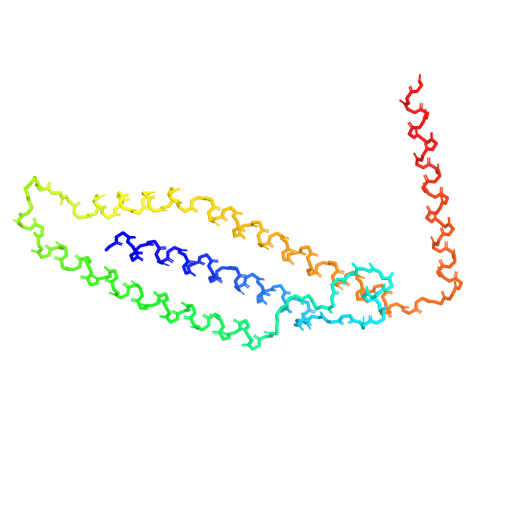 A 1 99 ? -21.402 0.962 14.821 1.00 87.69 99 ASN A CA 1
ATOM 864 C C . ASN A 1 99 ? -21.674 2.328 14.169 1.00 87.69 99 ASN A C 1
ATOM 866 O O . ASN A 1 99 ? -21.175 2.597 13.081 1.00 87.69 99 ASN A O 1
ATOM 870 N N . ALA A 1 100 ? -22.402 3.224 14.840 1.00 87.81 100 ALA A N 1
ATOM 871 C CA . ALA A 1 100 ? -22.645 4.573 14.333 1.00 87.81 100 ALA A CA 1
ATOM 872 C C . ALA A 1 100 ? -21.337 5.369 14.177 1.00 87.81 100 ALA A C 1
ATOM 874 O O . ALA A 1 100 ? -21.105 5.979 13.135 1.00 87.81 100 ALA A O 1
ATOM 875 N N . ILE A 1 101 ? -20.442 5.309 15.172 1.00 88.00 101 ILE A N 1
ATOM 876 C CA . ILE A 1 101 ? -19.100 5.907 15.090 1.00 88.00 101 ILE A CA 1
ATOM 877 C C . ILE A 1 101 ? -18.330 5.321 13.902 1.00 88.00 101 ILE A C 1
ATOM 879 O O . ILE A 1 101 ? -17.713 6.064 13.140 1.00 88.00 101 ILE A O 1
ATOM 883 N N . ASN A 1 102 ? -18.388 4.001 13.731 1.00 88.88 102 ASN A N 1
ATOM 884 C CA . ASN A 1 102 ? -17.709 3.292 12.658 1.00 88.88 102 ASN A CA 1
ATOM 885 C C . ASN A 1 102 ? -18.147 3.773 11.266 1.00 88.88 102 ASN A C 1
ATOM 887 O O . ASN A 1 102 ? -17.304 4.105 10.432 1.00 88.88 102 ASN A O 1
ATOM 891 N N . GLU A 1 103 ? -19.455 3.855 11.026 1.00 91.62 103 GLU A N 1
ATOM 892 C CA . GLU A 1 103 ? -20.004 4.316 9.747 1.00 91.62 103 GLU A CA 1
ATOM 893 C C . GLU A 1 103 ? -19.711 5.801 9.494 1.00 91.62 103 GLU A C 1
ATOM 895 O O . GLU A 1 103 ? -19.288 6.163 8.393 1.00 91.62 103 GLU A O 1
ATOM 900 N N . CYS A 1 104 ? -19.807 6.654 10.520 1.00 92.38 104 CYS A N 1
ATOM 901 C CA . CYS A 1 104 ? -19.414 8.062 10.417 1.00 92.38 104 CYS A CA 1
ATOM 902 C C . CYS A 1 104 ? -17.944 8.216 10.003 1.00 92.38 104 CYS A C 1
ATOM 904 O O . CYS A 1 104 ? -17.628 8.998 9.106 1.00 92.38 104 CYS A O 1
ATOM 906 N N . VAL A 1 105 ? -17.040 7.449 10.622 1.00 92.19 105 VAL A N 1
ATOM 907 C CA . VAL A 1 105 ? -15.608 7.482 10.297 1.00 92.19 105 VAL A CA 1
ATOM 908 C C . VAL A 1 105 ? -15.351 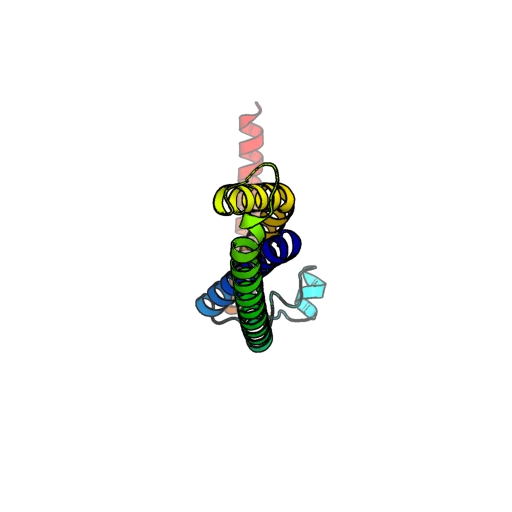6.980 8.876 1.00 92.19 105 VAL A C 1
ATOM 910 O O . VAL A 1 105 ? -14.612 7.625 8.130 1.00 92.19 105 VAL A O 1
ATOM 913 N N . LYS A 1 106 ? -15.979 5.871 8.459 1.00 89.81 106 LYS A N 1
ATOM 914 C CA . LYS A 1 106 ? -15.852 5.364 7.082 1.00 89.81 106 LYS A CA 1
ATOM 915 C C . LYS A 1 106 ? -16.286 6.407 6.056 1.00 89.81 106 LYS A C 1
ATOM 917 O O . LYS A 1 106 ? -15.560 6.630 5.088 1.00 89.81 106 LYS A O 1
ATOM 922 N N . SER A 1 107 ? -17.429 7.052 6.289 1.00 91.88 107 SER A N 1
ATOM 923 C CA . SER A 1 107 ? -17.946 8.105 5.415 1.00 91.88 107 SER A CA 1
ATOM 924 C C . SER A 1 107 ? -17.002 9.309 5.375 1.00 91.88 107 SER A C 1
ATOM 926 O O . SER A 1 107 ? -16.676 9.798 4.295 1.00 91.88 107 SER A O 1
ATOM 928 N N . ALA A 1 108 ? -16.504 9.761 6.530 1.00 90.62 108 ALA A N 1
ATOM 929 C CA . ALA A 1 108 ? -15.575 10.889 6.612 1.00 90.62 108 ALA A CA 1
ATOM 930 C C . ALA A 1 108 ? -14.249 10.619 5.878 1.00 90.62 108 ALA A C 1
ATOM 932 O O . ALA A 1 108 ? -13.648 11.529 5.309 1.00 90.62 108 ALA A O 1
ATOM 933 N N . GLN A 1 109 ? -13.804 9.361 5.845 1.00 92.06 109 GLN A N 1
ATOM 934 C CA . GLN A 1 109 ? -12.568 8.954 5.179 1.00 92.06 109 GLN A CA 1
ATOM 935 C C . GLN A 1 109 ? -12.734 8.558 3.706 1.00 92.06 109 GLN A C 1
ATOM 937 O O . GLN A 1 109 ? -11.765 8.114 3.090 1.00 92.06 109 GLN A O 1
ATOM 942 N N . GLN A 1 110 ? -13.914 8.711 3.102 1.00 93.50 110 GLN A N 1
ATOM 943 C CA . GLN A 1 110 ? -14.146 8.281 1.718 1.00 93.50 110 GLN A CA 1
ATOM 944 C C . GLN A 1 110 ? -13.139 8.893 0.731 1.00 93.50 110 GLN A C 1
ATOM 946 O O . GLN A 1 110 ? -12.540 8.173 -0.068 1.00 93.50 110 GLN A O 1
ATOM 951 N N . ARG A 1 111 ? -12.901 10.207 0.819 1.00 93.56 111 ARG A N 1
ATOM 952 C CA . ARG A 1 111 ? -11.920 10.897 -0.033 1.00 93.56 111 ARG A CA 1
ATOM 953 C C . ARG A 1 111 ? -10.508 10.354 0.173 1.00 93.56 111 ARG A C 1
ATOM 955 O O . ARG A 1 111 ? -9.791 10.114 -0.792 1.00 93.56 111 ARG A O 1
ATOM 962 N N . LEU A 1 112 ? -10.124 10.117 1.425 1.00 92.75 112 LEU A N 1
ATOM 963 C CA . LEU A 1 112 ? -8.816 9.562 1.748 1.00 92.75 112 LEU A CA 1
ATOM 964 C C . LEU A 1 112 ? -8.636 8.171 1.121 1.00 92.75 112 LEU A C 1
ATOM 966 O O . LEU A 1 112 ? -7.591 7.895 0.541 1.00 92.75 112 LEU A O 1
ATOM 970 N N . ARG A 1 113 ? -9.660 7.311 1.179 1.00 92.06 113 ARG A N 1
ATOM 971 C CA . ARG A 1 113 ? -9.636 5.988 0.530 1.00 92.06 113 ARG A CA 1
ATOM 972 C C . ARG A 1 113 ? -9.400 6.108 -0.973 1.00 92.06 113 ARG A C 1
ATOM 974 O O . ARG A 1 113 ? -8.512 5.448 -1.495 1.00 92.06 113 ARG A O 1
ATOM 981 N N . GLN A 1 114 ? -10.116 7.014 -1.637 1.00 93.81 114 GLN A N 1
ATOM 982 C CA . GLN A 1 114 ? -9.938 7.276 -3.069 1.00 93.81 114 GLN A CA 1
ATOM 983 C C . GLN A 1 114 ? -8.519 7.759 -3.401 1.00 93.81 114 GLN A C 1
ATOM 985 O O . GLN A 1 114 ? -7.940 7.331 -4.398 1.00 93.81 114 GLN A O 1
ATOM 990 N N . GLU A 1 115 ? -7.929 8.617 -2.564 1.00 93.69 115 GLU A N 1
ATOM 991 C CA . GLU A 1 115 ? -6.541 9.063 -2.730 1.00 93.69 115 GLU A CA 1
ATOM 992 C C . GLU A 1 115 ? -5.541 7.907 -2.565 1.00 93.69 115 GLU A C 1
ATOM 994 O O . GLU A 1 115 ? -4.558 7.825 -3.304 1.00 93.69 115 GLU A O 1
ATOM 999 N N . PHE A 1 116 ? -5.785 6.989 -1.628 1.00 93.00 116 PHE A N 1
ATOM 1000 C CA . PHE A 1 116 ? -4.972 5.783 -1.465 1.00 93.00 116 PHE A CA 1
ATOM 1001 C C . PHE A 1 116 ? -5.120 4.826 -2.653 1.00 93.00 116 PHE A C 1
ATOM 1003 O O . PHE A 1 116 ? -4.109 4.358 -3.174 1.00 93.00 116 PHE A O 1
ATOM 1010 N N . ASP A 1 117 ? -6.337 4.603 -3.144 1.00 91.19 117 ASP A N 1
ATOM 1011 C CA . ASP A 1 117 ? -6.588 3.795 -4.342 1.00 91.19 117 ASP A CA 1
ATOM 1012 C C . ASP A 1 117 ? -5.910 4.391 -5.580 1.00 91.19 117 ASP A C 1
ATOM 1014 O O . ASP A 1 117 ? -5.333 3.670 -6.396 1.00 91.19 117 ASP A O 1
ATOM 1018 N N . TYR A 1 118 ? -5.924 5.718 -5.712 1.00 92.69 118 TYR A N 1
ATOM 1019 C CA . TYR A 1 118 ? -5.181 6.414 -6.757 1.00 92.69 118 TYR A CA 1
ATOM 1020 C C . TYR A 1 118 ? -3.672 6.165 -6.638 1.00 92.69 118 TYR A C 1
ATOM 1022 O O . TYR A 1 118 ? -3.034 5.808 -7.629 1.00 92.69 118 TYR A O 1
ATOM 1030 N N . LYS A 1 119 ? -3.097 6.281 -5.433 1.00 89.00 119 LYS A N 1
ATOM 1031 C CA . LYS A 1 119 ? -1.670 5.996 -5.201 1.00 89.00 119 LYS A CA 1
ATOM 1032 C C . LYS A 1 119 ? -1.305 4.559 -5.570 1.00 89.00 119 LYS A C 1
ATOM 1034 O O . LYS A 1 119 ? -0.291 4.357 -6.226 1.00 89.00 119 LYS A O 1
ATOM 1039 N N . LYS A 1 120 ? -2.145 3.578 -5.229 1.00 88.69 120 LYS A N 1
ATOM 1040 C CA . LYS A 1 120 ? -1.957 2.174 -5.635 1.00 88.69 120 LYS A CA 1
ATOM 1041 C C . LYS A 1 120 ? -1.913 2.008 -7.156 1.00 88.69 120 LYS A C 1
ATOM 1043 O O . LYS A 1 120 ? -1.076 1.277 -7.675 1.00 88.69 120 LYS A O 1
ATOM 1048 N N . LYS A 1 121 ? -2.777 2.716 -7.889 1.00 88.88 121 LYS A N 1
ATOM 1049 C CA . LYS A 1 121 ? -2.766 2.699 -9.362 1.00 88.88 121 LYS A CA 1
ATOM 1050 C C . LYS A 1 121 ? -1.508 3.343 -9.935 1.00 88.88 121 LYS A C 1
ATOM 1052 O O . LYS A 1 121 ? -0.904 2.771 -10.835 1.00 88.88 121 LYS A O 1
ATOM 1057 N N . MET A 1 122 ? -1.102 4.497 -9.402 1.00 85.94 122 MET A N 1
ATOM 1058 C CA . MET A 1 122 ? 0.145 5.154 -9.812 1.00 85.94 122 MET A CA 1
ATOM 1059 C C . MET A 1 122 ? 1.349 4.241 -9.597 1.00 85.94 122 MET A C 1
ATOM 1061 O O . MET A 1 122 ? 2.231 4.183 -10.441 1.00 85.94 122 MET A O 1
ATOM 1065 N N . LEU A 1 123 ? 1.336 3.450 -8.526 1.00 83.38 123 LEU A N 1
ATOM 1066 C CA . LEU A 1 123 ? 2.411 2.510 -8.248 1.00 83.38 123 LEU A CA 1
ATOM 1067 C C . LEU A 1 123 ? 2.565 1.402 -9.265 1.00 83.38 123 LEU A C 1
ATOM 1069 O O . LEU A 1 123 ? 3.679 1.096 -9.683 1.00 83.38 123 LEU A O 1
ATOM 1073 N N . ALA A 1 124 ? 1.445 0.815 -9.673 1.00 83.50 124 ALA A N 1
ATOM 1074 C CA . ALA A 1 124 ? 1.451 -0.185 -10.724 1.00 83.50 124 ALA A CA 1
ATOM 1075 C C . ALA A 1 124 ? 1.968 0.400 -12.051 1.00 83.50 124 ALA A C 1
ATOM 1077 O O . ALA A 1 124 ? 2.690 -0.283 -12.773 1.00 83.50 124 ALA A O 1
ATOM 1078 N N . LEU A 1 125 ? 1.636 1.663 -12.356 1.00 83.88 125 LEU A N 1
ATOM 1079 C CA . LEU A 1 125 ? 2.148 2.355 -13.543 1.00 83.88 125 LEU A CA 1
ATOM 1080 C C . LEU A 1 125 ? 3.656 2.604 -13.451 1.00 83.88 125 LEU A C 1
ATOM 1082 O O . LEU A 1 125 ? 4.371 2.234 -14.375 1.00 83.88 125 LEU A O 1
ATOM 1086 N N . ASP A 1 126 ? 4.146 3.141 -12.332 1.00 80.62 126 ASP A N 1
ATOM 1087 C CA . ASP A 1 126 ? 5.575 3.408 -12.122 1.00 80.62 126 ASP A CA 1
ATOM 1088 C C . ASP A 1 126 ? 6.423 2.128 -12.215 1.00 80.62 126 ASP A C 1
ATOM 1090 O O . ASP A 1 126 ? 7.494 2.125 -12.829 1.00 80.62 126 ASP A O 1
ATOM 1094 N N . SER A 1 127 ? 5.944 1.028 -11.621 1.00 79.12 127 SER A N 1
ATOM 1095 C CA . SER A 1 127 ? 6.589 -0.290 -11.713 1.00 79.12 127 SER A CA 1
ATOM 1096 C C . SER A 1 127 ? 6.606 -0.789 -13.160 1.00 79.12 127 SER A C 1
ATOM 1098 O O . SER A 1 127 ? 7.670 -1.143 -13.672 1.00 79.12 127 SER A O 1
ATOM 1100 N N . ASN A 1 128 ? 5.473 -0.721 -13.866 1.00 83.12 128 ASN A N 1
ATOM 1101 C CA . ASN A 1 128 ? 5.391 -1.136 -15.265 1.00 83.12 128 ASN A CA 1
ATOM 1102 C C . ASN A 1 128 ? 6.322 -0.313 -16.173 1.00 83.12 128 ASN A C 1
ATOM 1104 O O . ASN A 1 128 ? 7.094 -0.887 -16.943 1.00 83.12 128 ASN A O 1
ATOM 1108 N N . ASP A 1 129 ? 6.318 1.013 -16.042 1.00 79.88 129 ASP A N 1
ATOM 1109 C CA . ASP A 1 129 ? 7.195 1.908 -16.801 1.00 79.88 129 ASP A CA 1
ATOM 1110 C C . ASP A 1 129 ? 8.665 1.570 -16.557 1.00 79.88 129 ASP A C 1
ATOM 1112 O O . ASP A 1 129 ? 9.451 1.427 -17.499 1.00 79.88 129 ASP A O 1
ATOM 1116 N N . CYS A 1 130 ? 9.047 1.362 -15.297 1.00 77.69 130 CYS A N 1
ATOM 1117 C CA . CYS A 1 130 ? 10.407 0.973 -14.969 1.00 77.69 130 CYS A CA 1
ATOM 1118 C C . CYS A 1 130 ? 10.781 -0.394 -15.565 1.00 77.69 130 CYS A C 1
ATOM 1120 O O . CYS A 1 130 ? 11.876 -0.563 -16.116 1.00 77.69 130 CYS A O 1
ATOM 1122 N N . SER A 1 131 ? 9.871 -1.367 -15.499 1.00 79.44 131 SER A N 1
ATOM 1123 C CA . SER A 1 131 ? 10.030 -2.704 -16.071 1.00 79.44 131 SER A CA 1
ATOM 1124 C C . SER A 1 131 ? 10.246 -2.639 -17.585 1.00 79.44 131 SER A C 1
ATOM 1126 O O . SER A 1 131 ? 11.193 -3.244 -18.096 1.00 79.44 131 SER A O 1
ATOM 1128 N N . LEU A 1 132 ? 9.435 -1.848 -18.294 1.00 80.62 132 LEU A N 1
ATOM 1129 C CA . LEU A 1 132 ? 9.524 -1.634 -19.740 1.00 80.62 132 LEU A CA 1
ATOM 1130 C C . LEU A 1 132 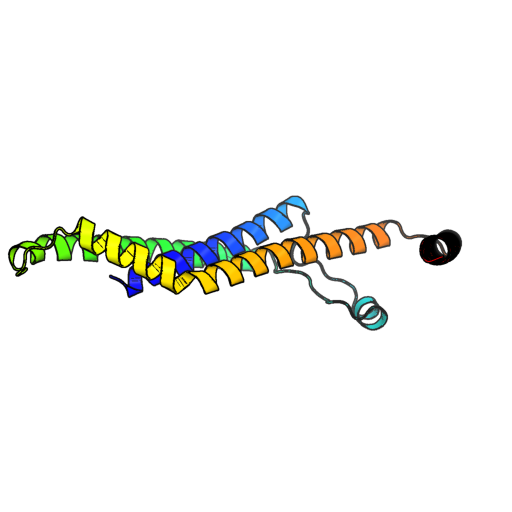? 10.817 -0.928 -20.147 1.00 80.62 132 LEU A C 1
ATOM 1132 O O . LEU A 1 132 ? 11.508 -1.408 -21.047 1.00 80.62 132 LEU A O 1
ATOM 1136 N N . ILE A 1 133 ? 11.181 0.160 -19.461 1.00 76.88 133 ILE A N 1
ATOM 1137 C CA . ILE A 1 133 ? 12.440 0.876 -19.708 1.00 76.88 133 ILE A CA 1
ATOM 1138 C C . ILE A 1 133 ? 13.616 -0.080 -19.503 1.00 76.88 133 ILE A C 1
ATOM 1140 O O . ILE A 1 133 ? 14.479 -0.191 -20.370 1.00 76.88 133 ILE A O 1
ATOM 1144 N N . THR A 1 134 ? 13.630 -0.820 -18.392 1.00 75.25 134 THR A N 1
ATOM 1145 C CA . THR A 1 134 ? 14.713 -1.769 -18.102 1.00 75.25 134 THR A CA 1
ATOM 1146 C C . THR A 1 134 ? 14.827 -2.825 -19.203 1.00 75.25 134 THR A C 1
ATOM 1148 O O . THR A 1 134 ? 15.905 -2.999 -19.762 1.00 75.25 134 THR A O 1
ATOM 1151 N N . LYS A 1 135 ? 13.712 -3.468 -19.582 1.00 79.00 135 LYS A N 1
ATOM 1152 C CA . LYS A 1 135 ? 13.681 -4.476 -20.656 1.00 79.00 135 LYS A CA 1
ATOM 1153 C C . LYS A 1 135 ? 14.185 -3.913 -21.981 1.00 79.00 135 LYS A C 1
ATOM 1155 O O . LYS A 1 135 ? 14.982 -4.564 -22.645 1.00 79.00 135 LYS A O 1
ATOM 1160 N N . PHE A 1 136 ? 13.747 -2.714 -22.362 1.00 74.25 136 PHE A N 1
ATOM 1161 C CA . PHE A 1 136 ? 14.187 -2.071 -23.598 1.00 74.25 136 PHE A CA 1
ATOM 1162 C C . PHE A 1 136 ? 15.712 -1.898 -23.645 1.00 74.25 136 PHE A C 1
ATOM 1164 O O . PHE A 1 136 ? 16.334 -2.155 -24.674 1.00 74.25 136 PHE A O 1
ATOM 1171 N N . TYR A 1 137 ? 16.328 -1.506 -22.529 1.00 68.81 137 TYR A N 1
ATOM 1172 C CA . TYR A 1 137 ? 17.775 -1.306 -22.460 1.00 68.81 137 TYR A CA 1
ATOM 1173 C C . TYR A 1 137 ? 18.577 -2.598 -22.300 1.00 68.81 137 TYR A C 1
ATOM 1175 O O . TYR A 1 137 ? 19.670 -2.696 -22.863 1.00 68.81 137 TYR A O 1
ATOM 1183 N N . ASP A 1 138 ? 18.040 -3.597 -21.601 1.00 76.00 138 ASP A N 1
ATOM 1184 C CA . ASP A 1 138 ? 18.670 -4.916 -21.476 1.00 76.00 138 ASP A CA 1
ATOM 1185 C C . ASP A 1 138 ? 18.845 -5.596 -22.842 1.00 76.00 138 ASP A C 1
ATOM 1187 O O . ASP A 1 138 ? 19.808 -6.335 -23.047 1.00 76.00 138 ASP A O 1
ATOM 1191 N N . LEU A 1 139 ? 17.976 -5.281 -23.810 1.00 78.19 139 LEU A N 1
ATOM 1192 C CA . LEU A 1 139 ? 18.092 -5.757 -25.191 1.00 78.19 139 LEU A CA 1
ATOM 1193 C C . LEU A 1 139 ? 19.337 -5.228 -25.923 1.00 78.19 139 LEU A C 1
ATOM 1195 O O . LEU A 1 139 ? 19.686 -5.789 -26.958 1.00 78.19 139 LEU A O 1
ATOM 1199 N N . LYS A 1 140 ? 19.998 -4.171 -25.415 1.00 73.06 140 LYS A N 1
ATOM 1200 C CA . LYS A 1 140 ? 21.161 -3.502 -26.034 1.00 73.06 140 LYS A CA 1
ATOM 1201 C C . LYS A 1 140 ? 21.040 -3.409 -27.566 1.00 73.06 140 LYS A C 1
ATOM 1203 O O . LYS A 1 140 ? 21.906 -3.930 -28.276 1.00 73.06 140 LYS A O 1
ATOM 1208 N N . PRO A 1 141 ? 19.968 -2.788 -28.091 1.00 72.06 141 PRO A N 1
ATOM 1209 C CA . PRO A 1 141 ? 19.740 -2.774 -29.525 1.00 72.06 141 PRO A CA 1
ATOM 1210 C C . PRO A 1 141 ? 20.887 -2.041 -30.223 1.00 72.06 141 PRO A C 1
ATOM 1212 O O . PRO A 1 141 ? 21.313 -0.967 -29.792 1.00 72.06 141 PRO A O 1
ATOM 1215 N N . ASN A 1 142 ? 21.403 -2.631 -31.299 1.00 79.25 142 ASN A N 1
ATOM 1216 C CA . ASN A 1 142 ? 22.415 -1.975 -32.116 1.00 79.25 142 ASN A CA 1
ATOM 1217 C C . ASN A 1 142 ? 21.783 -0.860 -32.968 1.00 79.25 142 ASN A C 1
ATOM 1219 O O . ASN A 1 142 ? 20.562 -0.772 -33.124 1.00 79.25 142 ASN A O 1
ATOM 1223 N N . GLU A 1 143 ? 22.618 0.010 -33.531 1.00 81.12 143 GLU A N 1
ATOM 1224 C CA . GLU A 1 143 ? 22.149 1.186 -34.268 1.00 81.12 143 GLU A CA 1
ATOM 1225 C C . GLU A 1 143 ? 21.240 0.823 -35.452 1.00 81.12 143 GLU A C 1
ATOM 1227 O O . GLU A 1 143 ? 20.228 1.484 -35.676 1.00 81.12 143 GLU A O 1
ATOM 1232 N N . VAL A 1 144 ? 21.522 -0.288 -36.140 1.00 84.81 144 VAL A N 1
ATOM 1233 C CA . VAL A 1 144 ? 20.697 -0.796 -37.247 1.00 84.81 144 VAL A CA 1
ATOM 1234 C C . VAL A 1 144 ? 19.295 -1.176 -36.765 1.00 84.81 144 VAL A C 1
ATOM 1236 O O . VAL A 1 144 ? 18.306 -0.785 -37.382 1.00 84.81 144 VAL A O 1
ATOM 1239 N N . GLN A 1 145 ? 19.188 -1.883 -35.638 1.00 80.94 145 GLN A N 1
ATOM 1240 C CA . GLN A 1 145 ? 17.906 -2.260 -35.036 1.00 80.94 145 GLN A CA 1
ATOM 1241 C C . GLN A 1 145 ? 17.106 -1.030 -34.591 1.00 80.94 145 GLN A C 1
ATOM 1243 O O . GLN A 1 145 ? 15.891 -0.985 -34.784 1.00 80.94 145 GLN A O 1
ATOM 1248 N N . ILE A 1 146 ? 17.777 -0.009 -34.049 1.00 80.00 146 ILE A N 1
ATOM 1249 C CA . ILE A 1 146 ? 17.133 1.254 -33.661 1.00 80.00 146 ILE A CA 1
ATOM 1250 C C . ILE A 1 146 ? 16.602 1.993 -34.895 1.00 80.00 146 ILE A C 1
ATOM 1252 O O . ILE A 1 146 ? 15.477 2.495 -34.871 1.00 80.00 146 ILE A O 1
ATOM 1256 N N . GLN A 1 147 ? 17.387 2.069 -35.972 1.00 83.38 147 GLN A N 1
ATOM 1257 C CA . GLN A 1 147 ? 16.972 2.736 -37.209 1.00 83.38 147 GLN A CA 1
ATOM 1258 C C . GLN A 1 147 ? 15.798 2.013 -37.873 1.00 83.38 147 GLN A C 1
ATOM 1260 O O . GLN A 1 147 ? 14.823 2.656 -38.259 1.00 83.38 147 GLN A O 1
ATOM 1265 N N . LEU A 1 148 ? 15.840 0.679 -37.922 1.00 86.31 148 LEU A N 1
ATOM 1266 C CA . LEU A 1 148 ? 14.742 -0.131 -38.441 1.00 86.31 148 LEU A CA 1
ATOM 1267 C C . LEU A 1 148 ? 13.456 0.080 -37.630 1.00 86.31 148 LEU A C 1
ATOM 1269 O O . LEU A 1 148 ? 12.397 0.324 -38.202 1.00 86.31 148 LEU A O 1
ATOM 1273 N N . ALA A 1 149 ? 13.540 0.052 -36.297 1.00 83.44 149 ALA A N 1
ATOM 1274 C CA . ALA A 1 149 ? 12.386 0.291 -35.433 1.00 83.44 149 ALA A CA 1
ATOM 1275 C C . ALA A 1 149 ? 11.792 1.698 -35.630 1.00 83.44 149 ALA A C 1
ATOM 1277 O O . ALA A 1 149 ? 10.571 1.847 -35.689 1.00 83.44 149 ALA A O 1
ATOM 1278 N N . LYS A 1 150 ? 12.639 2.726 -35.789 1.00 84.12 150 LYS A N 1
ATOM 1279 C CA . LYS A 1 150 ? 12.197 4.095 -36.104 1.00 84.12 150 LYS A CA 1
ATOM 1280 C C . LYS A 1 150 ? 11.451 4.161 -37.433 1.00 84.12 150 LYS A C 1
ATOM 1282 O O . LYS A 1 150 ? 10.395 4.785 -37.487 1.00 84.12 150 LYS A O 1
ATOM 1287 N N . GLN A 1 151 ? 11.973 3.514 -38.475 1.00 87.56 151 GLN A N 1
ATOM 1288 C CA . GLN A 1 151 ? 11.326 3.468 -39.787 1.00 87.56 151 GLN A CA 1
ATOM 1289 C C . GLN A 1 151 ? 9.963 2.780 -39.703 1.00 87.56 151 GLN A C 1
ATOM 1291 O O . GLN A 1 151 ? 8.970 3.364 -40.124 1.00 87.56 151 GLN A O 1
ATOM 1296 N N . ILE A 1 152 ? 9.892 1.601 -39.074 1.00 87.75 152 ILE A N 1
ATOM 1297 C CA . ILE A 1 152 ? 8.629 0.878 -38.866 1.00 87.75 152 ILE A CA 1
ATOM 1298 C C . ILE A 1 152 ? 7.621 1.767 -38.132 1.00 87.75 152 ILE A C 1
ATOM 1300 O O . ILE A 1 152 ? 6.474 1.882 -38.564 1.00 87.75 152 ILE A O 1
ATOM 1304 N N . TRP A 1 153 ? 8.036 2.432 -37.051 1.00 86.12 153 TRP A N 1
ATOM 1305 C CA . TRP A 1 153 ? 7.152 3.307 -36.283 1.00 86.12 153 TRP A CA 1
ATOM 1306 C C . TRP A 1 153 ? 6.642 4.489 -37.113 1.00 86.12 153 TRP A C 1
ATOM 1308 O O . TRP A 1 153 ? 5.444 4.758 -37.112 1.00 86.12 153 TRP A O 1
ATOM 1318 N N . GLN A 1 154 ? 7.520 5.155 -37.869 1.00 87.00 154 GLN A N 1
ATOM 1319 C CA . GLN A 1 154 ? 7.145 6.262 -38.752 1.00 87.00 154 GLN A CA 1
ATOM 1320 C C . GLN A 1 154 ? 6.157 5.810 -39.828 1.00 87.00 154 GLN A C 1
ATOM 1322 O O . GLN A 1 154 ? 5.118 6.441 -40.000 1.00 87.00 154 GLN A O 1
ATOM 1327 N N . THR A 1 155 ? 6.429 4.691 -40.501 1.00 87.56 155 THR A N 1
ATOM 1328 C CA . THR A 1 155 ? 5.530 4.135 -41.518 1.00 87.56 155 THR A CA 1
ATOM 1329 C C . THR A 1 155 ? 4.174 3.771 -40.918 1.00 87.56 155 THR A C 1
ATOM 1331 O O . THR A 1 155 ? 3.138 4.107 -41.486 1.00 87.56 155 THR A O 1
ATOM 1334 N N . THR A 1 156 ? 4.160 3.150 -39.739 1.00 85.25 156 THR A N 1
ATOM 1335 C CA . THR A 1 156 ? 2.919 2.764 -39.052 1.00 85.25 156 THR A CA 1
ATOM 1336 C C . THR A 1 156 ? 2.113 3.990 -38.620 1.00 85.25 156 THR A C 1
ATOM 1338 O O . THR A 1 156 ? 0.903 4.036 -38.832 1.00 85.25 156 THR A O 1
ATOM 1341 N N . ALA A 1 157 ? 2.771 5.016 -38.072 1.00 83.50 157 ALA A N 1
ATOM 1342 C CA . ALA A 1 157 ? 2.132 6.273 -37.693 1.00 83.50 157 ALA A CA 1
ATOM 1343 C C . ALA A 1 157 ? 1.548 7.005 -38.911 1.00 83.50 157 ALA A C 1
ATOM 1345 O O . ALA A 1 157 ? 0.432 7.516 -38.840 1.00 83.50 157 ALA A O 1
ATOM 1346 N N . SER A 1 158 ? 2.265 7.016 -40.039 1.00 81.75 158 SER A N 1
ATOM 1347 C CA . SER A 1 158 ? 1.772 7.573 -41.300 1.00 81.75 158 SER A CA 1
ATOM 1348 C C . SER A 1 158 ? 0.530 6.839 -41.800 1.00 81.75 158 SER A C 1
ATOM 1350 O O . SER A 1 158 ? -0.447 7.503 -42.125 1.00 81.75 158 SER A O 1
ATOM 1352 N N . ILE A 1 159 ? 0.535 5.499 -41.790 1.00 82.38 159 ILE A N 1
ATOM 1353 C CA . ILE A 1 159 ? -0.609 4.668 -42.205 1.00 82.38 159 ILE A CA 1
ATOM 1354 C C . ILE A 1 159 ? -1.832 4.902 -41.311 1.00 82.38 159 ILE A C 1
ATOM 1356 O O . ILE A 1 159 ? -2.955 4.994 -41.802 1.00 82.38 159 ILE A O 1
ATOM 1360 N N . LEU A 1 160 ? -1.637 4.998 -39.993 1.00 80.56 160 LEU A N 1
ATOM 1361 C CA . LEU A 1 160 ? -2.728 5.294 -39.061 1.00 80.56 160 LEU A CA 1
ATOM 1362 C C . LEU A 1 160 ? -3.318 6.685 -39.312 1.00 80.56 160 LEU A C 1
ATOM 1364 O O . LEU A 1 160 ? -4.528 6.869 -39.221 1.00 80.56 160 LEU A O 1
ATOM 1368 N N . LYS A 1 161 ? -2.471 7.657 -39.662 1.00 77.88 161 LYS A N 1
ATOM 1369 C CA . LYS A 1 161 ? -2.895 9.027 -39.944 1.00 77.88 161 LYS A CA 1
ATOM 1370 C C . LYS A 1 161 ? -3.679 9.137 -41.253 1.00 77.88 161 LYS A C 1
ATOM 1372 O O . LYS A 1 161 ? -4.670 9.857 -41.274 1.00 77.88 161 LYS A O 1
ATOM 1377 N N . THR A 1 162 ? -3.284 8.418 -42.307 1.00 75.94 162 THR A N 1
ATOM 1378 C CA . THR A 1 162 ? -4.060 8.353 -43.558 1.00 75.94 162 THR A CA 1
ATOM 1379 C C . THR A 1 162 ? -5.386 7.629 -43.367 1.00 75.94 162 THR A C 1
ATOM 1381 O O . THR A 1 162 ? -6.408 8.154 -43.788 1.00 75.94 162 THR A O 1
ATOM 1384 N N . LYS A 1 163 ? -5.415 6.501 -42.645 1.00 72.31 163 LYS A N 1
ATOM 1385 C CA . LYS A 1 163 ? -6.679 5.808 -42.335 1.00 72.31 163 LYS A CA 1
ATOM 1386 C C . LYS A 1 163 ? -7.659 6.677 -41.544 1.00 72.31 163 LYS A C 1
ATOM 1388 O O . LYS A 1 163 ? -8.835 6.726 -41.872 1.00 72.31 163 LYS A O 1
ATOM 1393 N N . ALA A 1 164 ? -7.170 7.422 -40.553 1.00 69.38 164 ALA A N 1
ATOM 1394 C CA . ALA A 1 164 ? -8.006 8.352 -39.795 1.00 69.38 164 ALA A CA 1
ATOM 1395 C C . ALA A 1 164 ? -8.539 9.521 -40.647 1.00 69.38 164 ALA A C 1
ATOM 1397 O O . ALA A 1 164 ? -9.551 10.114 -40.297 1.00 69.38 164 ALA A O 1
ATOM 1398 N N . GLN A 1 165 ? -7.865 9.879 -41.744 1.00 63.66 165 GLN A N 1
ATOM 1399 C CA . GLN A 1 165 ? -8.342 10.895 -42.689 1.00 63.66 165 GLN A CA 1
ATOM 1400 C C . GLN A 1 165 ? -9.355 10.327 -43.691 1.00 63.66 165 GLN A C 1
ATOM 1402 O O . GLN A 1 165 ? -10.258 11.050 -44.100 1.00 63.66 165 GLN A O 1
ATOM 1407 N N . GLU A 1 166 ? -9.230 9.050 -44.055 1.00 64.88 166 GLU A N 1
ATOM 1408 C CA . GLU A 1 166 ? -10.183 8.334 -44.914 1.00 64.88 166 GLU A CA 1
ATOM 1409 C C . GLU A 1 166 ? -11.514 8.039 -44.202 1.00 64.88 166 GLU A C 1
ATOM 1411 O O . GLU A 1 166 ? -12.546 8.024 -44.856 1.00 64.88 166 GLU A O 1
ATOM 1416 N N . GLU A 1 167 ? -11.522 7.863 -42.875 1.00 59.09 167 GLU A N 1
ATOM 1417 C CA . GLU A 1 167 ? -12.748 7.637 -42.080 1.00 59.09 167 GLU A CA 1
ATOM 1418 C C . GLU A 1 167 ? -13.555 8.920 -41.771 1.00 59.09 167 GLU A C 1
ATOM 1420 O O . GLU A 1 167 ? -14.657 8.836 -41.231 1.00 59.09 167 GLU A O 1
ATOM 1425 N N . ILE A 1 168 ? -13.020 10.110 -42.078 1.00 56.06 168 ILE A N 1
ATOM 1426 C CA . ILE A 1 168 ? -13.677 11.417 -41.843 1.00 56.06 168 ILE A CA 1
ATOM 1427 C C . ILE A 1 168 ? -14.337 11.971 -43.130 1.00 56.06 168 ILE A C 1
ATOM 1429 O O . ILE A 1 168 ? -15.045 12.979 -43.074 1.00 56.06 168 ILE A O 1
ATOM 1433 N N . LEU A 1 169 ? -14.137 11.311 -44.277 1.00 45.41 169 LEU A N 1
ATOM 1434 C CA . LEU A 1 169 ? -14.761 11.616 -45.575 1.00 45.41 169 LEU A CA 1
ATOM 1435 C C . LEU A 1 169 ? -15.938 10.677 -45.860 1.00 45.41 169 LEU A C 1
ATOM 1437 O O . LEU A 1 169 ? -16.925 11.174 -46.448 1.00 45.41 169 LEU A O 1
#

Secondary structure (DSSP, 8-state):
-HHHHHHHHHHHHHHHHHHHHHHHHHHHT-SS-B--HHHHHHHT--SB-S--HHHHHHHHHHHHHHHHHHHHHHHHHHHHHHHHGGG-SS---HHHHHHHHHHHHHHHTHHHHHHHHHHHHHHHHHHHHHHHHHHHHHT---HHHHHHHHHHHHHHHHHHHHHHHHTT-